Protein AF-A0A8H7GAH4-F1 (afdb_monomer_lite)

Structure (mmCIF, N/CA/C/O backbone):
data_AF-A0A8H7GAH4-F1
#
_entry.id   AF-A0A8H7GAH4-F1
#
loop_
_atom_site.group_PDB
_atom_site.id
_atom_site.type_symbol
_atom_site.label_atom_id
_atom_site.label_alt_id
_atom_site.label_comp_id
_atom_site.label_asym_id
_atom_site.label_entity_id
_atom_site.label_seq_id
_atom_site.pdbx_PDB_ins_code
_atom_site.Cartn_x
_atom_site.Cartn_y
_atom_site.Cartn_z
_atom_site.occupancy
_atom_site.B_iso_or_equiv
_atom_site.auth_seq_id
_atom_site.auth_comp_id
_atom_site.auth_asym_id
_atom_site.auth_atom_id
_atom_site.pdbx_PDB_model_num
ATOM 1 N N . MET A 1 1 ? -0.050 -0.767 7.369 1.00 88.88 1 MET A N 1
ATOM 2 C CA . MET A 1 1 ? -1.156 -1.005 6.429 1.00 88.88 1 MET A CA 1
ATOM 3 C C . MET A 1 1 ? -2.210 -1.892 7.075 1.00 88.88 1 MET A C 1
ATOM 5 O O . MET A 1 1 ? -1.849 -2.865 7.727 1.00 88.88 1 MET A O 1
ATOM 9 N N . ALA A 1 2 ? -3.488 -1.568 6.901 1.00 94.62 2 ALA A N 1
ATOM 10 C CA . ALA A 1 2 ? -4.620 -2.396 7.285 1.00 94.62 2 ALA A CA 1
ATOM 11 C C . ALA A 1 2 ? -5.471 -2.743 6.056 1.00 94.62 2 ALA A C 1
ATOM 13 O O . ALA A 1 2 ? -5.615 -1.948 5.130 1.00 94.62 2 ALA A O 1
ATOM 14 N N . THR A 1 3 ? -6.002 -3.958 6.059 1.00 94.75 3 THR A N 1
ATOM 15 C CA . THR A 1 3 ? -6.800 -4.578 4.995 1.00 94.75 3 THR A CA 1
ATOM 16 C C . THR A 1 3 ? -7.917 -5.392 5.635 1.00 94.75 3 THR A C 1
ATOM 18 O O . THR A 1 3 ? -7.942 -5.560 6.856 1.00 94.75 3 THR A O 1
ATOM 21 N N . VAL A 1 4 ? -8.826 -5.922 4.826 1.00 95.38 4 VAL A N 1
ATOM 22 C CA . VAL A 1 4 ? -9.904 -6.797 5.288 1.00 95.38 4 VAL A CA 1
ATOM 23 C C . VAL A 1 4 ? -9.790 -8.134 4.570 1.00 95.38 4 VAL A C 1
ATOM 25 O O . VAL A 1 4 ? -9.516 -8.180 3.373 1.00 95.38 4 VAL A O 1
ATOM 28 N N . TYR A 1 5 ? -9.969 -9.230 5.301 1.00 95.25 5 TYR A N 1
ATOM 29 C CA . TYR A 1 5 ? -10.042 -10.557 4.695 1.00 95.25 5 TYR A CA 1
ATOM 30 C C . TYR A 1 5 ? -11.241 -10.656 3.733 1.00 95.25 5 TYR A C 1
ATOM 32 O O . TYR A 1 5 ? -12.336 -10.200 4.079 1.00 95.25 5 TYR A O 1
ATOM 40 N N . PRO A 1 6 ? -11.081 -11.296 2.560 1.00 93.19 6 PRO A N 1
ATOM 41 C CA . PRO A 1 6 ? -12.141 -11.382 1.560 1.00 93.19 6 PRO A CA 1
ATOM 42 C C . PRO A 1 6 ? -13.348 -12.177 2.077 1.00 93.19 6 PRO A C 1
ATOM 44 O O . PRO A 1 6 ? -13.217 -13.041 2.947 1.00 93.19 6 PRO A O 1
ATOM 47 N N . HIS A 1 7 ? -14.528 -11.916 1.510 1.00 92.38 7 HIS A N 1
ATOM 48 C CA . HIS A 1 7 ? -15.792 -12.520 1.953 1.00 92.38 7 HIS A CA 1
ATOM 49 C C . HIS A 1 7 ? -15.820 -14.054 1.874 1.00 92.38 7 HIS A C 1
ATOM 51 O O . HIS A 1 7 ? -16.571 -14.691 2.604 1.00 92.38 7 HIS A O 1
ATOM 57 N N . ASN A 1 8 ? -14.984 -14.650 1.024 1.00 90.94 8 ASN A N 1
ATOM 58 C CA . ASN A 1 8 ? -14.852 -16.098 0.867 1.00 90.94 8 ASN A CA 1
ATOM 59 C C . ASN A 1 8 ? -13.770 -16.728 1.769 1.00 90.94 8 ASN A C 1
ATOM 61 O O . ASN A 1 8 ? -13.456 -17.907 1.607 1.00 90.94 8 ASN A O 1
ATOM 65 N N . HIS A 1 9 ? -13.157 -15.974 2.691 1.00 91.88 9 HIS A N 1
ATOM 66 C CA . HIS A 1 9 ? -12.149 -16.522 3.597 1.00 91.88 9 HIS A CA 1
ATOM 67 C C . HIS A 1 9 ? -12.799 -17.460 4.635 1.00 91.88 9 HIS A C 1
ATOM 69 O O . HIS A 1 9 ? -13.701 -17.019 5.345 1.00 91.88 9 HIS A O 1
ATOM 75 N N . PRO A 1 10 ? -12.305 -18.701 4.826 1.00 93.81 10 PRO A N 1
ATOM 76 C CA . PRO A 1 10 ? -13.023 -19.754 5.557 1.00 93.81 10 PRO A CA 1
ATOM 77 C C . PRO A 1 10 ? -13.425 -19.378 6.990 1.00 93.81 10 PRO A C 1
ATOM 79 O O . PRO A 1 10 ? -14.543 -19.658 7.398 1.00 93.81 10 PRO A O 1
ATOM 82 N N . ASN A 1 11 ? -12.535 -18.710 7.736 1.00 96.00 11 ASN A N 1
ATOM 83 C CA . ASN A 1 11 ? -12.745 -18.430 9.168 1.00 96.00 11 ASN A CA 1
ATOM 84 C C . ASN A 1 11 ? -12.632 -16.946 9.554 1.00 96.00 11 ASN A C 1
ATOM 86 O O . ASN A 1 11 ? -12.769 -16.604 10.722 1.00 96.00 11 ASN A O 1
ATOM 90 N N . MET A 1 12 ? -12.291 -16.064 8.610 1.00 95.62 12 MET A N 1
ATOM 91 C CA . MET A 1 12 ? -11.921 -14.670 8.922 1.00 95.62 12 MET A CA 1
ATOM 92 C C . MET A 1 12 ? -12.558 -13.662 7.968 1.00 95.62 12 MET A C 1
ATOM 94 O O . MET A 1 12 ? -12.132 -12.516 7.946 1.00 95.62 12 MET A O 1
ATOM 98 N N . ALA A 1 13 ? -13.558 -14.058 7.178 1.00 96.12 13 ALA A N 1
ATOM 99 C CA . ALA A 1 13 ? -14.236 -13.159 6.249 1.00 96.12 13 ALA A CA 1
ATOM 100 C C . ALA A 1 13 ? -14.672 -11.852 6.937 1.00 96.12 13 ALA A C 1
ATOM 102 O O . ALA A 1 13 ? -15.282 -11.877 8.007 1.00 96.12 13 ALA A O 1
ATOM 103 N N . GLY A 1 14 ? -14.324 -10.707 6.342 1.00 94.62 14 GLY A N 1
ATOM 104 C CA . GLY A 1 14 ? -14.667 -9.385 6.876 1.00 94.62 14 GLY A CA 1
ATOM 105 C C . GLY A 1 14 ? -13.842 -8.922 8.085 1.00 94.62 14 GLY A C 1
ATOM 106 O O . GLY A 1 14 ? -13.992 -7.778 8.508 1.00 94.62 14 GLY A O 1
ATOM 107 N N . GLN A 1 15 ? -12.953 -9.755 8.636 1.00 96.62 15 GLN A N 1
ATOM 108 C CA . GLN A 1 15 ? -12.106 -9.352 9.758 1.00 96.62 15 GLN A CA 1
ATOM 109 C C . GLN A 1 15 ? -10.976 -8.421 9.289 1.00 96.62 15 GLN A C 1
ATOM 111 O O . GLN A 1 15 ? -10.411 -8.630 8.208 1.00 96.62 15 GLN A O 1
ATOM 116 N N . PRO A 1 16 ? -10.608 -7.402 10.085 1.00 95.38 16 PRO A N 1
ATOM 117 C CA . PRO A 1 16 ? -9.478 -6.546 9.770 1.00 95.38 16 PRO A CA 1
ATOM 118 C C . PRO A 1 16 ? -8.153 -7.280 10.005 1.00 95.38 16 PRO A C 1
ATOM 120 O O . PRO A 1 16 ? -7.989 -8.045 10.953 1.00 95.38 16 PRO A O 1
ATOM 123 N N . PHE A 1 17 ? -7.174 -6.995 9.157 1.00 95.25 17 PHE A N 1
ATOM 124 C CA . PHE A 1 17 ? -5.800 -7.457 9.292 1.00 95.25 17 PHE A CA 1
ATOM 125 C C . PHE A 1 17 ? -4.846 -6.291 9.073 1.00 95.25 17 PHE A C 1
ATOM 127 O O . PHE A 1 17 ? -4.949 -5.596 8.061 1.00 95.25 17 PHE A O 1
ATOM 134 N N . ALA A 1 18 ? -3.898 -6.089 9.987 1.00 94.38 18 ALA A N 1
ATOM 135 C CA . ALA A 1 18 ? -2.942 -4.995 9.900 1.00 94.38 18 ALA A CA 1
ATOM 136 C C . ALA A 1 18 ? -1.514 -5.454 10.199 1.00 94.38 18 ALA A C 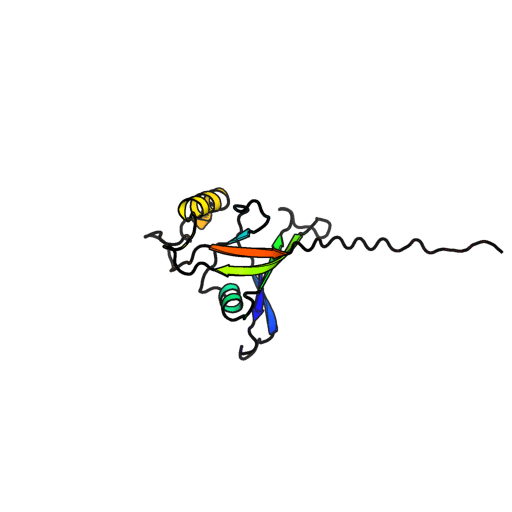1
ATOM 138 O O . ALA A 1 18 ? -1.279 -6.212 11.136 1.00 94.38 18 ALA A O 1
ATOM 139 N N . LEU A 1 19 ? -0.567 -4.939 9.417 1.00 91.19 19 LEU A N 1
ATOM 140 C CA . LEU A 1 19 ? 0.872 -5.081 9.631 1.00 91.19 19 LEU A CA 1
ATOM 141 C C . LEU A 1 19 ? 1.577 -3.753 9.356 1.00 91.19 19 LEU A C 1
ATOM 143 O O . LEU A 1 19 ? 1.027 -2.860 8.706 1.00 91.19 19 LEU A O 1
ATOM 147 N N . GLN A 1 20 ? 2.791 -3.605 9.876 1.00 90.88 20 GLN A N 1
ATOM 148 C CA . GLN A 1 20 ? 3.662 -2.492 9.507 1.00 90.88 20 GLN A CA 1
ATOM 149 C C . GLN A 1 20 ? 4.157 -2.682 8.074 1.00 90.88 20 GLN A C 1
ATOM 151 O O . GLN A 1 20 ? 4.374 -3.813 7.655 1.00 90.88 20 GLN A O 1
ATOM 156 N N . GLU A 1 21 ? 4.282 -1.579 7.339 1.00 87.81 21 GLU A N 1
ATOM 157 C CA . GLU A 1 21 ? 4.720 -1.584 5.945 1.00 87.81 21 GLU A CA 1
ATOM 158 C C . GLU A 1 21 ? 5.619 -0.374 5.700 1.00 87.81 21 GLU A C 1
ATOM 160 O O . GLU A 1 21 ? 5.342 0.709 6.235 1.00 87.81 21 GLU A O 1
ATOM 165 N N . TYR A 1 22 ? 6.678 -0.558 4.915 1.00 88.62 22 TYR A N 1
ATOM 166 C CA . TYR A 1 22 ? 7.509 0.556 4.471 1.00 88.62 22 TYR A CA 1
ATOM 167 C C . TYR A 1 22 ? 6.820 1.302 3.333 1.00 88.62 22 TYR A C 1
ATOM 169 O O . TYR A 1 22 ? 6.062 0.746 2.543 1.00 88.62 22 TYR A O 1
ATOM 177 N N . TYR A 1 23 ? 7.055 2.607 3.272 1.00 91.50 23 TYR A N 1
ATOM 178 C CA . TYR A 1 23 ? 6.496 3.468 2.241 1.00 91.50 23 TYR A CA 1
ATOM 179 C C . TYR A 1 23 ? 7.502 4.543 1.873 1.00 91.50 23 TYR A C 1
ATOM 181 O O . TYR A 1 23 ? 8.296 4.962 2.714 1.00 91.50 23 TYR A O 1
ATOM 189 N N . SER A 1 24 ? 7.440 5.038 0.642 1.00 90.06 24 SER A N 1
ATOM 190 C CA . SER A 1 24 ? 8.178 6.226 0.240 1.00 90.06 24 SER A CA 1
ATOM 191 C C . SER A 1 24 ? 7.264 7.298 -0.340 1.00 90.06 24 SER A C 1
ATOM 193 O O . SER A 1 24 ? 6.182 7.038 -0.875 1.00 90.06 24 SER A O 1
ATOM 195 N N . THR A 1 25 ? 7.723 8.538 -0.220 1.00 90.56 25 THR A N 1
ATOM 196 C CA . THR A 1 25 ? 7.032 9.751 -0.677 1.00 90.56 25 THR A CA 1
ATOM 197 C C . THR A 1 25 ? 7.423 10.146 -2.105 1.00 90.56 25 THR A C 1
ATOM 199 O O . THR A 1 25 ? 7.461 11.330 -2.434 1.00 90.56 25 THR A O 1
ATOM 202 N N . TYR A 1 26 ? 7.740 9.162 -2.956 1.00 87.56 26 TYR A N 1
ATOM 203 C CA . TYR A 1 26 ? 8.198 9.384 -4.334 1.00 87.56 26 TYR A CA 1
ATOM 204 C C . TYR A 1 26 ? 7.223 10.251 -5.148 1.00 87.56 26 TYR A C 1
ATOM 206 O O . TYR A 1 26 ? 7.634 11.180 -5.847 1.00 87.56 26 TYR A O 1
ATOM 214 N N . TYR A 1 27 ? 5.917 9.998 -5.022 1.00 84.50 27 TYR A N 1
ATOM 215 C CA . TYR A 1 27 ? 4.905 10.777 -5.726 1.00 84.50 27 TYR A CA 1
ATOM 216 C C . TYR A 1 27 ? 4.611 12.103 -5.014 1.00 84.50 27 TYR A C 1
ATOM 218 O O . TYR A 1 27 ? 4.221 12.147 -3.849 1.00 84.50 27 TYR A O 1
ATOM 226 N N . ARG A 1 28 ? 4.683 13.210 -5.760 1.00 84.75 28 ARG A N 1
ATOM 227 C CA . ARG A 1 28 ? 4.394 14.564 -5.243 1.00 84.75 28 ARG A CA 1
ATOM 228 C C . ARG A 1 28 ? 2.905 14.857 -5.036 1.00 84.75 28 ARG A C 1
ATOM 230 O O . ARG A 1 28 ? 2.562 15.875 -4.449 1.00 84.75 28 ARG A O 1
ATOM 237 N N . ASN A 1 29 ? 2.024 13.987 -5.525 1.00 82.75 29 ASN A N 1
ATOM 238 C CA . ASN A 1 29 ? 0.569 14.148 -5.443 1.00 82.75 29 ASN A CA 1
ATOM 239 C C . ASN A 1 29 ? -0.044 13.559 -4.156 1.00 82.75 29 ASN A C 1
ATOM 241 O O . ASN A 1 29 ? -1.262 13.446 -4.068 1.00 82.75 29 ASN A O 1
ATOM 245 N N . GLY A 1 30 ? 0.782 13.135 -3.194 1.00 82.12 30 GLY A N 1
ATOM 246 C CA . GLY A 1 30 ? 0.329 12.513 -1.946 1.00 82.12 30 GLY A CA 1
ATOM 247 C C . GLY A 1 30 ? 0.075 11.004 -2.032 1.00 82.12 30 GLY A C 1
ATOM 248 O O . GLY A 1 30 ? -0.249 10.395 -1.015 1.00 82.12 30 GLY A O 1
ATOM 249 N N . SER A 1 31 ? 0.250 10.382 -3.204 1.00 85.94 31 SER A N 1
ATOM 250 C CA . SER A 1 31 ? 0.279 8.918 -3.310 1.00 85.94 31 SER A CA 1
ATOM 251 C C . SER A 1 31 ? 1.540 8.367 -2.647 1.00 85.94 31 SER A C 1
ATOM 253 O O . SER A 1 31 ? 2.602 8.989 -2.682 1.00 85.94 31 SER A O 1
ATOM 255 N N . LEU A 1 32 ? 1.438 7.167 -2.084 1.00 90.31 32 LEU A N 1
ATOM 256 C CA . LEU A 1 32 ? 2.583 6.468 -1.510 1.00 90.31 32 LEU A CA 1
ATOM 257 C C . LEU A 1 32 ? 3.062 5.376 -2.461 1.00 90.31 32 LEU A C 1
ATOM 259 O O . LEU A 1 32 ? 2.249 4.677 -3.075 1.00 90.31 32 LEU A O 1
ATOM 263 N N . LEU A 1 33 ? 4.384 5.244 -2.563 1.00 88.38 33 LEU A N 1
ATOM 264 C CA . LEU A 1 33 ? 5.031 4.100 -3.192 1.00 88.38 33 LEU A CA 1
ATOM 265 C C . LEU A 1 33 ? 5.327 3.058 -2.113 1.00 88.38 33 LEU A C 1
ATOM 267 O O . LEU A 1 33 ? 5.911 3.384 -1.079 1.00 88.38 33 LEU A O 1
ATOM 271 N N . LEU A 1 34 ? 4.921 1.817 -2.357 1.00 88.81 34 LEU A N 1
ATOM 272 C CA . LEU A 1 34 ? 5.075 0.704 -1.425 1.00 88.81 34 LEU A CA 1
ATOM 273 C C . LEU A 1 34 ? 5.836 -0.441 -2.095 1.00 88.81 34 LEU A C 1
ATOM 275 O O . LEU A 1 34 ? 5.623 -0.722 -3.280 1.00 88.81 34 LEU A O 1
ATOM 279 N N . LEU A 1 35 ? 6.669 -1.123 -1.313 1.00 84.44 35 LEU A N 1
ATOM 280 C CA . LEU A 1 35 ? 7.193 -2.439 -1.654 1.00 84.44 35 LEU A CA 1
ATOM 281 C C . LEU A 1 35 ? 6.244 -3.484 -1.066 1.00 84.44 35 LEU A C 1
ATOM 283 O O . LEU A 1 35 ? 6.076 -3.532 0.145 1.00 84.44 35 LEU A O 1
ATOM 287 N N . VAL A 1 36 ? 5.600 -4.295 -1.903 1.00 81.88 36 VAL A N 1
ATOM 288 C CA . VAL A 1 36 ? 4.638 -5.306 -1.444 1.00 81.88 36 VAL A CA 1
ATOM 289 C C . VAL A 1 36 ? 5.140 -6.702 -1.770 1.00 81.88 36 VAL A C 1
ATOM 291 O O . VAL A 1 36 ? 5.646 -6.965 -2.856 1.00 81.88 36 VAL A O 1
ATOM 294 N N . LEU A 1 37 ? 4.998 -7.617 -0.813 1.00 80.88 37 LEU A N 1
ATOM 295 C CA . LEU A 1 37 ? 5.399 -9.010 -0.986 1.00 80.88 37 LEU A CA 1
ATOM 296 C C . LEU A 1 37 ? 4.163 -9.864 -1.297 1.00 80.88 37 LEU A C 1
ATOM 298 O O . LEU A 1 37 ? 3.258 -9.902 -0.455 1.00 80.88 37 LEU A O 1
ATOM 302 N N . PRO A 1 38 ? 4.122 -10.622 -2.409 1.00 79.00 38 PRO A N 1
ATOM 303 C CA . PRO A 1 38 ? 2.965 -11.460 -2.759 1.00 79.00 38 PRO A CA 1
ATOM 304 C C . PRO A 1 38 ? 2.599 -12.500 -1.688 1.00 79.00 38 PRO A C 1
ATOM 306 O O . PRO A 1 38 ? 1.434 -12.857 -1.496 1.00 79.00 38 PRO A O 1
ATOM 309 N N . ILE A 1 39 ? 3.595 -12.961 -0.927 1.00 79.12 39 ILE A N 1
ATOM 310 C CA . ILE A 1 39 ? 3.406 -13.896 0.190 1.00 79.12 39 ILE A CA 1
ATOM 311 C C . ILE A 1 39 ? 2.717 -13.259 1.408 1.00 79.12 39 ILE A C 1
ATOM 313 O O . ILE A 1 39 ? 2.190 -13.975 2.260 1.00 79.12 39 ILE A O 1
ATOM 317 N N . SER A 1 40 ? 2.715 -11.927 1.519 1.00 85.56 40 SER A N 1
ATOM 318 C CA . SER A 1 40 ? 2.174 -11.230 2.684 1.00 85.56 40 SER A CA 1
ATOM 319 C C . SER A 1 40 ? 0.646 -11.274 2.713 1.00 85.56 40 SER A C 1
ATOM 321 O O . SER A 1 40 ? -0.044 -11.162 1.696 1.00 85.56 40 SER A O 1
ATOM 323 N N . ARG A 1 41 ? 0.085 -11.403 3.920 1.00 91.75 41 ARG A N 1
ATOM 324 C CA . ARG A 1 41 ? -1.366 -11.520 4.089 1.00 91.75 41 ARG A CA 1
ATOM 325 C C . ARG A 1 41 ? -2.124 -10.272 3.632 1.00 91.75 41 ARG A C 1
ATOM 327 O O . ARG A 1 41 ? -3.176 -10.410 3.017 1.00 91.75 41 ARG A O 1
ATOM 334 N N . HIS A 1 42 ? -1.606 -9.073 3.905 1.00 90.00 42 HIS A N 1
ATOM 335 C CA . HIS A 1 42 ? -2.257 -7.833 3.477 1.00 90.00 42 HIS A CA 1
ATOM 336 C C . HIS A 1 42 ? -2.284 -7.721 1.941 1.00 90.00 42 HIS A C 1
ATOM 338 O O . HIS A 1 42 ? -3.310 -7.343 1.386 1.00 90.00 42 HIS A O 1
ATOM 344 N N . THR A 1 43 ? -1.222 -8.150 1.247 1.00 88.12 43 THR A N 1
ATOM 345 C CA . THR A 1 43 ? -1.174 -8.153 -0.223 1.00 88.12 43 THR A CA 1
ATOM 346 C C . THR A 1 43 ? -2.181 -9.146 -0.791 1.00 88.12 43 THR A C 1
ATOM 348 O O . THR A 1 43 ? -2.994 -8.782 -1.634 1.00 88.12 43 THR A O 1
ATOM 351 N N . GLN A 1 44 ? -2.246 -10.365 -0.249 1.00 90.25 44 GLN A N 1
ATOM 352 C CA . GLN A 1 44 ? -3.272 -11.339 -0.643 1.00 90.25 44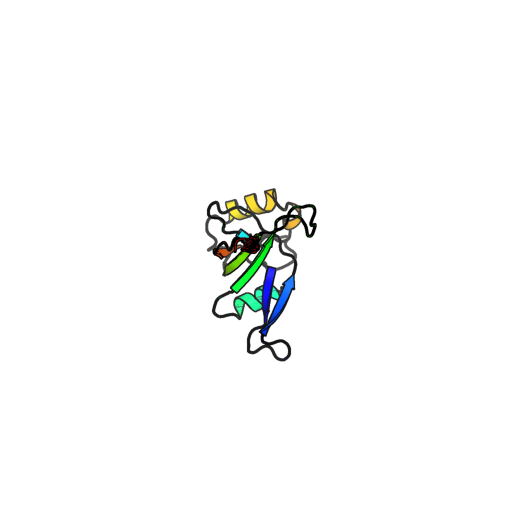 GLN A CA 1
ATOM 353 C C . GLN A 1 44 ? -4.703 -10.830 -0.422 1.00 90.25 44 GLN A C 1
ATOM 355 O O . GLN A 1 44 ? -5.583 -11.125 -1.228 1.00 90.25 44 GLN A O 1
ATOM 360 N N . ASN A 1 45 ? -4.946 -10.084 0.659 1.00 93.00 45 ASN A N 1
ATOM 361 C CA . ASN A 1 45 ? -6.248 -9.477 0.928 1.00 93.00 45 ASN A CA 1
ATOM 362 C C . ASN A 1 45 ? -6.585 -8.387 -0.099 1.00 93.00 45 ASN A C 1
ATOM 364 O O . ASN A 1 45 ? -7.698 -8.376 -0.616 1.00 93.00 45 ASN A O 1
ATOM 368 N N . ILE A 1 46 ? -5.620 -7.523 -0.433 1.00 89.44 46 ILE A N 1
ATOM 369 C CA . ILE A 1 46 ? -5.770 -6.476 -1.455 1.00 89.44 46 ILE A CA 1
ATOM 370 C C . ILE A 1 46 ? -6.134 -7.097 -2.806 1.00 89.44 46 ILE A C 1
ATOM 372 O O . ILE A 1 46 ? -7.155 -6.720 -3.373 1.00 89.44 46 ILE A O 1
ATOM 376 N N . ILE A 1 47 ? -5.364 -8.088 -3.273 1.00 87.81 47 ILE A N 1
ATOM 377 C CA . ILE A 1 47 ? -5.578 -8.772 -4.565 1.00 87.81 47 ILE A CA 1
ATOM 378 C C . ILE A 1 47 ? -6.969 -9.401 -4.652 1.00 87.81 47 ILE A C 1
ATOM 380 O O . ILE A 1 47 ? -7.600 -9.409 -5.702 1.00 87.81 47 ILE A O 1
ATOM 384 N N . LYS A 1 48 ? -7.444 -9.977 -3.545 1.00 89.94 48 LYS A N 1
ATOM 385 C CA . LYS A 1 48 ? -8.726 -10.690 -3.496 1.00 89.94 48 LYS A CA 1
ATOM 386 C C . LYS A 1 48 ? -9.920 -9.770 -3.244 1.00 89.94 48 LYS A C 1
ATOM 388 O O . LYS A 1 48 ? -11.043 -10.263 -3.167 1.00 89.94 48 LYS A O 1
ATOM 393 N N . SER A 1 49 ? -9.696 -8.468 -3.080 1.00 86.12 49 SER A N 1
ATOM 394 C CA . SER A 1 49 ? -10.756 -7.479 -2.898 1.00 86.12 49 SER A CA 1
ATOM 395 C C . SER A 1 49 ? -11.045 -6.770 -4.220 1.00 86.12 49 SER A C 1
ATOM 397 O O . SER A 1 49 ? -10.121 -6.299 -4.873 1.00 86.12 49 SER A O 1
ATOM 399 N N . GLU A 1 50 ? -12.319 -6.642 -4.599 1.00 84.50 50 GLU A N 1
ATOM 400 C CA . GLU A 1 50 ? -12.719 -6.013 -5.874 1.00 84.50 50 GLU A CA 1
ATOM 401 C C . GLU A 1 50 ? -12.165 -4.585 -6.028 1.00 84.50 50 GLU A C 1
ATOM 403 O O . GLU A 1 50 ? -11.775 -4.167 -7.115 1.00 84.50 50 GLU A O 1
ATOM 408 N N . GLY A 1 51 ? -12.090 -3.839 -4.921 1.00 82.06 51 GLY A N 1
ATOM 409 C CA . GLY A 1 51 ? -11.589 -2.466 -4.900 1.00 82.06 51 GLY A CA 1
ATOM 410 C C . GLY A 1 51 ? -10.093 -2.316 -4.614 1.00 82.06 51 GLY A C 1
ATOM 411 O O . GLY A 1 51 ? -9.617 -1.185 -4.601 1.00 82.06 51 GLY A O 1
ATOM 412 N N . HIS A 1 52 ? -9.347 -3.392 -4.345 1.00 87.00 52 HIS A N 1
ATOM 413 C CA . HIS A 1 52 ? -7.946 -3.314 -3.900 1.00 87.00 52 HIS A CA 1
ATOM 414 C C . HIS A 1 52 ? -7.740 -2.330 -2.734 1.00 87.00 52 HIS A C 1
ATOM 416 O O . HIS A 1 52 ? -6.844 -1.487 -2.756 1.00 87.00 52 HIS A O 1
ATOM 422 N N . ILE A 1 53 ? -8.624 -2.374 -1.736 1.00 88.50 53 ILE A N 1
ATOM 423 C CA . ILE A 1 53 ? -8.705 -1.326 -0.714 1.00 88.50 53 ILE A CA 1
ATOM 424 C C . ILE A 1 53 ? -7.734 -1.617 0.427 1.00 88.50 53 ILE A C 1
ATOM 426 O O . ILE A 1 53 ? -7.7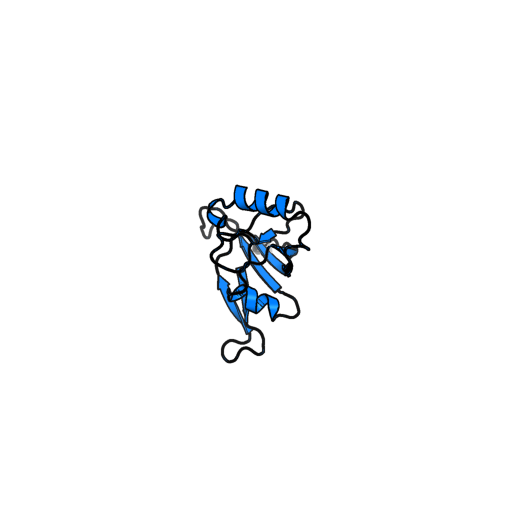05 -2.716 0.985 1.00 88.50 53 ILE A O 1
ATOM 430 N N . ALA A 1 54 ? -6.994 -0.590 0.827 1.00 91.25 54 ALA A N 1
ATOM 431 C CA . ALA A 1 54 ? -6.190 -0.606 2.035 1.00 91.25 54 ALA A CA 1
ATOM 432 C C . ALA A 1 54 ? -6.257 0.742 2.750 1.00 91.25 54 ALA A C 1
ATOM 434 O O . ALA A 1 54 ? -6.587 1.779 2.167 1.00 91.25 54 ALA A O 1
ATOM 435 N N . SER A 1 55 ? -5.895 0.725 4.029 1.00 91.75 55 SER A N 1
ATOM 436 C CA . SER A 1 55 ? -5.575 1.937 4.768 1.00 91.75 55 SER A CA 1
ATOM 437 C C . SER A 1 55 ? -4.155 1.902 5.319 1.00 91.75 55 SER A C 1
ATOM 439 O O . SER A 1 55 ? -3.591 0.848 5.622 1.00 91.75 55 SER A O 1
ATOM 441 N N . LEU A 1 56 ? -3.533 3.066 5.439 1.00 90.94 56 LEU A N 1
ATOM 442 C CA . LEU A 1 56 ? -2.199 3.221 5.991 1.00 90.94 56 LEU A CA 1
ATOM 443 C C . LEU A 1 56 ? -2.171 4.437 6.906 1.00 90.94 56 LEU A C 1
ATOM 445 O O . LEU A 1 56 ? -2.557 5.535 6.518 1.00 90.94 56 LEU A O 1
ATOM 449 N N . THR A 1 57 ? -1.709 4.228 8.134 1.00 90.19 57 THR A N 1
ATOM 450 C CA . THR A 1 57 ? -1.592 5.291 9.129 1.00 90.19 57 THR A CA 1
ATOM 451 C C . THR A 1 57 ? -0.127 5.611 9.355 1.00 90.19 57 THR A C 1
ATOM 453 O O . THR A 1 57 ? 0.664 4.721 9.661 1.00 90.19 57 THR A O 1
ATOM 456 N N . MET A 1 58 ? 0.209 6.890 9.236 1.00 88.44 58 MET A N 1
ATOM 457 C CA . MET A 1 58 ? 1.527 7.442 9.521 1.00 88.44 58 MET A CA 1
ATOM 458 C C . MET A 1 58 ? 1.453 8.256 10.811 1.00 88.44 58 MET A C 1
ATOM 460 O O . MET A 1 58 ? 0.471 8.957 11.072 1.00 88.44 58 MET A O 1
ATOM 464 N N . ALA A 1 59 ? 2.500 8.163 11.617 1.00 87.62 59 ALA A N 1
ATOM 465 C CA . ALA A 1 59 ? 2.665 8.924 12.846 1.00 87.62 59 ALA A CA 1
ATOM 466 C C . ALA A 1 59 ? 4.063 9.542 12.872 1.00 87.62 59 ALA A C 1
ATOM 468 O O . ALA A 1 59 ? 4.943 9.140 12.107 1.00 87.62 59 ALA A O 1
ATOM 469 N N . SER A 1 60 ? 4.272 10.508 13.765 1.00 84.00 60 SER A N 1
ATOM 470 C CA . SER A 1 60 ? 5.617 11.018 14.018 1.00 84.00 60 SER A CA 1
ATOM 471 C C . SER A 1 60 ? 6.548 9.897 14.520 1.00 84.00 60 SER A C 1
ATOM 473 O O . SER A 1 60 ? 6.069 8.936 15.132 1.00 84.00 60 SER A O 1
ATOM 475 N N . PRO A 1 61 ? 7.878 10.020 14.322 1.00 80.12 61 PRO A N 1
ATOM 476 C CA . PRO A 1 61 ? 8.854 9.002 14.735 1.00 80.12 61 PRO A CA 1
ATOM 477 C C . PRO A 1 61 ? 8.794 8.621 16.220 1.00 80.12 61 PRO A C 1
ATOM 479 O O . PRO A 1 61 ? 9.205 7.532 16.604 1.00 80.12 61 PRO A O 1
ATOM 482 N N . GLN A 1 62 ? 8.271 9.516 17.059 1.00 81.75 62 GLN A N 1
ATOM 483 C CA . GLN A 1 62 ? 7.990 9.269 18.469 1.00 81.75 62 GLN A CA 1
ATOM 484 C C . GLN A 1 62 ? 6.473 9.141 18.645 1.00 81.75 62 GLN A C 1
ATOM 486 O O . GLN A 1 62 ? 5.801 10.139 18.933 1.00 81.75 62 GLN A O 1
ATOM 491 N N . PRO A 1 63 ? 5.896 7.947 18.434 1.00 76.06 63 PRO A N 1
ATOM 492 C CA . PRO A 1 63 ? 4.458 7.770 18.503 1.00 76.06 63 PRO A CA 1
ATOM 493 C C . PRO A 1 63 ? 3.980 7.982 19.942 1.00 76.06 63 PRO A C 1
ATOM 495 O O . PRO A 1 63 ? 4.221 7.174 20.832 1.00 76.06 63 PRO A O 1
ATOM 498 N N . ALA A 1 64 ? 3.255 9.073 20.162 1.00 82.00 64 ALA A N 1
ATOM 499 C CA . ALA A 1 64 ? 2.524 9.343 21.392 1.00 82.00 64 ALA A CA 1
ATOM 500 C C . ALA A 1 64 ? 1.054 9.580 21.043 1.00 82.00 64 ALA A C 1
ATOM 502 O O . ALA A 1 64 ? 0.749 10.067 19.955 1.00 82.00 64 ALA A O 1
ATOM 503 N N . ALA A 1 65 ? 0.133 9.259 21.954 1.00 83.50 65 ALA A N 1
ATOM 504 C CA . ALA A 1 65 ? -1.299 9.475 21.721 1.00 83.50 65 ALA A CA 1
ATOM 505 C C . ALA A 1 65 ? -1.642 10.953 21.448 1.00 83.50 65 ALA A C 1
ATOM 507 O O . ALA A 1 65 ? -2.571 11.240 20.706 1.00 83.50 65 ALA A O 1
ATOM 508 N N . ARG A 1 66 ? -0.849 11.879 22.003 1.00 85.69 66 ARG A N 1
ATOM 509 C CA . ARG A 1 66 ? -0.980 13.330 21.801 1.00 85.69 66 ARG A CA 1
ATOM 510 C C . ARG A 1 66 ? -0.459 13.841 20.452 1.00 85.69 66 ARG A C 1
ATOM 512 O O . ARG A 1 66 ? -0.659 15.008 20.140 1.00 85.69 66 ARG A O 1
ATOM 519 N N . ASN A 1 67 ? 0.268 13.016 19.697 1.00 87.25 67 ASN A N 1
ATOM 520 C CA . ASN A 1 67 ? 0.883 13.436 18.441 1.00 87.25 67 ASN A CA 1
ATOM 521 C C . ASN A 1 67 ? -0.074 13.193 17.274 1.00 87.25 67 ASN A C 1
ATOM 523 O O . ASN A 1 67 ? -0.797 12.195 17.248 1.00 87.25 67 ASN A O 1
ATOM 527 N N . ALA A 1 68 ? -0.029 14.091 16.291 1.00 86.62 68 ALA A N 1
ATOM 528 C CA . ALA A 1 68 ? -0.826 13.973 15.081 1.00 86.62 68 ALA A CA 1
ATOM 529 C C . ALA A 1 68 ? -0.545 12.653 14.346 1.00 86.62 68 ALA A C 1
ATOM 531 O O . ALA A 1 68 ? 0.587 12.155 14.305 1.00 86.62 68 ALA A O 1
ATOM 532 N N . ARG A 1 69 ? -1.600 12.105 13.745 1.00 89.88 69 ARG A N 1
ATOM 533 C CA . ARG A 1 69 ? -1.552 10.931 12.878 1.00 89.88 69 ARG A CA 1
ATOM 534 C C . ARG A 1 69 ? -2.326 11.240 11.614 1.00 89.88 69 ARG A C 1
ATOM 536 O O . ARG A 1 69 ? -3.355 11.908 11.666 1.00 89.88 69 ARG A O 1
ATOM 543 N N . VAL A 1 70 ? -1.842 10.721 10.500 1.00 88.12 70 VAL A N 1
ATOM 544 C CA . VAL A 1 70 ? -2.529 10.813 9.214 1.00 88.12 70 VAL A CA 1
ATOM 545 C C . VAL A 1 70 ? -2.912 9.403 8.814 1.00 88.12 70 VAL A C 1
ATOM 547 O O . VAL A 1 70 ? -2.041 8.539 8.735 1.00 88.12 70 VAL A O 1
ATOM 550 N N . SER A 1 71 ? -4.204 9.164 8.595 1.00 90.00 71 SER A N 1
ATOM 551 C CA . SER A 1 71 ? -4.695 7.904 8.046 1.00 90.00 71 SER A CA 1
ATOM 552 C C . SER A 1 71 ? -5.130 8.130 6.609 1.00 90.00 71 SER A C 1
ATOM 554 O O . SER A 1 71 ? -5.922 9.023 6.317 1.00 90.00 71 SER A O 1
ATOM 556 N N . LEU A 1 72 ? -4.567 7.338 5.711 1.00 87.94 72 LEU A N 1
ATOM 557 C CA . LEU A 1 72 ? -4.873 7.343 4.295 1.00 87.94 72 LEU A CA 1
ATOM 558 C C . LEU A 1 72 ? -5.675 6.081 4.002 1.00 87.94 72 LEU A C 1
ATOM 560 O O . LEU A 1 72 ? -5.256 4.999 4.405 1.00 87.94 72 LEU A O 1
ATOM 564 N N . ALA A 1 73 ? -6.802 6.204 3.311 1.00 89.75 73 ALA A N 1
ATOM 565 C CA . ALA A 1 73 ? -7.594 5.067 2.855 1.00 89.75 73 ALA A CA 1
ATOM 566 C C . ALA A 1 73 ? -7.893 5.228 1.364 1.00 89.75 73 ALA A C 1
ATOM 568 O O . ALA A 1 73 ? -8.198 6.329 0.899 1.00 89.75 73 ALA A O 1
ATOM 569 N N . GLY A 1 74 ? -7.771 4.145 0.604 1.00 86.69 74 GLY A N 1
ATOM 570 C CA . GLY A 1 74 ? -7.985 4.192 -0.837 1.00 86.69 74 GLY A CA 1
ATOM 571 C C . GLY A 1 74 ? -7.577 2.912 -1.546 1.00 86.69 74 GLY A C 1
ATOM 572 O O . GLY A 1 74 ? -7.392 1.865 -0.922 1.00 86.69 74 GLY A O 1
ATOM 573 N N . ASN A 1 75 ? -7.461 3.019 -2.865 1.00 89.44 75 ASN A N 1
ATOM 574 C CA . ASN A 1 75 ? -7.190 1.900 -3.754 1.00 89.44 75 ASN A CA 1
ATOM 575 C C . ASN A 1 75 ? -5.685 1.723 -3.957 1.00 89.44 75 ASN A C 1
ATOM 577 O O . ASN A 1 75 ? -4.945 2.683 -4.188 1.00 89.44 75 ASN A O 1
ATOM 581 N N . VAL A 1 76 ? -5.250 0.471 -3.943 1.00 87.31 76 VAL A N 1
ATOM 582 C CA . VAL A 1 76 ? -3.882 0.047 -4.216 1.00 87.31 76 VAL A CA 1
ATOM 583 C C . VAL A 1 76 ? -3.805 -0.458 -5.656 1.00 87.31 76 VAL A C 1
ATOM 585 O O . VAL A 1 76 ? -4.541 -1.350 -6.056 1.00 87.31 76 VAL A O 1
ATOM 588 N N . THR A 1 77 ? -2.910 0.111 -6.452 1.00 85.56 77 THR A N 1
ATOM 589 C CA . THR A 1 77 ? -2.586 -0.329 -7.815 1.00 85.56 77 THR A CA 1
ATOM 590 C C . THR A 1 77 ? -1.275 -1.089 -7.766 1.00 85.56 77 THR A C 1
ATOM 592 O O . THR A 1 77 ? -0.263 -0.463 -7.498 1.00 85.56 77 THR A O 1
ATOM 595 N N . ILE A 1 78 ? -1.272 -2.398 -7.998 1.00 80.44 78 ILE A N 1
ATOM 596 C CA . ILE A 1 78 ? -0.057 -3.228 -7.961 1.00 80.44 78 ILE A CA 1
ATOM 597 C C . ILE A 1 78 ? 0.483 -3.382 -9.387 1.00 80.44 78 ILE A C 1
ATOM 599 O O . ILE A 1 78 ? -0.286 -3.750 -10.277 1.00 80.44 78 ILE A O 1
ATOM 603 N N . PHE A 1 79 ? 1.774 -3.116 -9.616 1.00 76.06 79 PHE A N 1
ATOM 604 C CA . PHE A 1 79 ? 2.431 -3.494 -10.869 1.00 76.06 79 PHE A CA 1
ATOM 605 C C . PHE A 1 79 ? 2.960 -4.932 -10.758 1.00 76.06 79 PHE A C 1
ATOM 607 O O . PHE A 1 79 ? 3.896 -5.215 -10.021 1.00 76.06 79 PHE A O 1
ATOM 614 N N . TRP A 1 80 ? 2.318 -5.844 -11.484 1.00 65.75 80 TRP A N 1
ATOM 615 C CA . TRP A 1 80 ? 2.621 -7.284 -11.487 1.00 65.75 80 TRP A CA 1
ATOM 616 C C . TRP A 1 80 ? 3.782 -7.677 -12.391 1.00 65.75 80 TRP A C 1
ATOM 618 O O . TRP A 1 80 ? 4.277 -8.795 -12.324 1.00 65.75 80 TRP A O 1
ATOM 628 N N . ASP A 1 81 ? 4.152 -6.778 -13.291 1.00 65.31 81 ASP A N 1
ATOM 629 C CA . ASP A 1 81 ? 5.166 -7.012 -14.296 1.00 65.31 81 ASP A CA 1
ATOM 630 C C . ASP A 1 81 ? 6.202 -5.904 -14.172 1.00 65.31 81 ASP A C 1
ATOM 632 O O . ASP A 1 81 ? 5.902 -4.732 -14.422 1.00 65.31 81 ASP A O 1
ATOM 636 N N . ALA A 1 82 ? 7.399 -6.289 -13.732 1.00 57.06 82 ALA A N 1
ATOM 637 C CA . ALA A 1 82 ? 8.511 -5.377 -13.523 1.00 57.06 82 ALA A CA 1
ATOM 638 C C . ALA A 1 82 ? 8.898 -4.646 -14.819 1.00 57.06 82 ALA A C 1
ATOM 640 O O . ALA A 1 82 ? 9.248 -3.468 -14.764 1.00 57.06 82 ALA A O 1
ATOM 641 N N . ASP A 1 83 ? 8.714 -5.289 -15.978 1.00 56.91 83 ASP A N 1
ATOM 642 C CA . ASP A 1 83 ? 9.006 -4.699 -17.288 1.00 56.91 83 ASP A CA 1
ATOM 643 C C . ASP A 1 83 ? 7.991 -3.607 -17.675 1.00 56.91 83 ASP A C 1
ATOM 645 O O . ASP A 1 83 ? 8.245 -2.788 -18.560 1.00 56.91 83 ASP A O 1
ATOM 649 N N . ASN A 1 84 ? 6.848 -3.553 -16.983 1.00 62.94 84 ASN A N 1
ATOM 650 C CA . ASN A 1 84 ? 5.767 -2.594 -17.204 1.00 62.94 84 ASN A CA 1
ATOM 651 C C . ASN A 1 84 ? 5.617 -1.569 -16.067 1.00 62.94 84 ASN A C 1
ATOM 653 O O . ASN A 1 84 ? 4.604 -0.865 -15.994 1.00 62.94 84 ASN A O 1
ATOM 657 N N . VAL A 1 85 ? 6.616 -1.443 -15.187 1.00 68.88 85 VAL A N 1
ATOM 658 C CA . VAL A 1 85 ? 6.633 -0.414 -14.141 1.00 68.88 85 VAL A CA 1
ATOM 659 C C . VAL A 1 85 ? 7.117 0.919 -14.727 1.00 68.88 85 VAL A C 1
ATOM 661 O O . VAL A 1 85 ? 8.275 1.032 -15.140 1.00 68.88 85 VAL A O 1
ATOM 664 N N . PRO A 1 86 ? 6.289 1.980 -14.725 1.00 72.62 86 PRO A N 1
ATOM 665 C CA . PRO A 1 86 ? 6.737 3.297 -15.157 1.00 72.62 86 PRO A CA 1
ATOM 666 C C . PRO A 1 86 ? 7.873 3.792 -14.261 1.00 72.62 86 PRO A C 1
ATOM 668 O O . PRO A 1 86 ? 7.758 3.747 -13.041 1.00 72.62 86 PRO A O 1
ATOM 671 N N . GLU A 1 87 ? 8.952 4.297 -14.860 1.00 80.44 87 GLU A N 1
ATOM 672 C CA . GLU A 1 87 ? 10.073 4.906 -14.127 1.00 80.44 87 GLU A CA 1
ATOM 673 C C . GLU A 1 87 ? 10.702 3.981 -13.059 1.00 80.44 87 GLU A C 1
ATOM 675 O O . GLU A 1 87 ? 11.219 4.459 -12.045 1.00 80.44 87 GLU A O 1
ATOM 680 N N . GLU A 1 88 ? 10.693 2.661 -13.290 1.00 78.12 88 GLU A N 1
ATOM 681 C CA . GLU A 1 88 ? 11.118 1.628 -12.331 1.00 78.12 88 GLU A CA 1
ATOM 682 C C . GLU A 1 88 ? 12.457 1.954 -11.646 1.00 78.12 88 GLU A C 1
ATOM 684 O O . GLU A 1 88 ? 12.556 1.970 -10.416 1.00 78.12 88 GLU A O 1
ATOM 689 N N . SER A 1 89 ? 13.482 2.293 -12.432 1.00 82.00 89 SER A N 1
ATOM 690 C CA . SER A 1 89 ? 14.817 2.633 -11.928 1.00 82.00 89 SER A CA 1
ATOM 691 C C . SER A 1 89 ? 14.810 3.843 -10.989 1.00 82.00 89 SER A C 1
ATOM 693 O O . SER A 1 89 ? 15.504 3.840 -9.971 1.00 82.00 89 SER A O 1
ATOM 695 N N . ALA A 1 90 ? 14.014 4.872 -11.295 1.00 86.06 90 ALA A N 1
ATOM 696 C CA . ALA A 1 90 ? 13.906 6.068 -10.463 1.00 86.06 90 ALA A CA 1
ATOM 697 C C . ALA A 1 90 ? 13.140 5.776 -9.165 1.00 86.06 90 ALA A C 1
ATOM 699 O O . ALA A 1 90 ? 13.557 6.218 -8.092 1.00 86.06 90 ALA A O 1
ATOM 700 N N . MET A 1 91 ? 12.064 4.985 -9.247 1.00 85.56 91 MET A N 1
ATOM 701 C CA . MET A 1 91 ? 11.306 4.529 -8.081 1.00 85.56 91 MET A CA 1
ATOM 702 C C . MET A 1 91 ? 12.178 3.697 -7.138 1.00 85.56 91 MET A C 1
ATOM 704 O O . MET A 1 91 ? 12.222 3.986 -5.942 1.00 85.56 91 MET A O 1
ATOM 708 N N . LYS A 1 92 ? 12.924 2.718 -7.669 1.00 83.31 92 LYS A N 1
ATOM 709 C CA . LYS A 1 92 ? 13.865 1.885 -6.902 1.00 83.31 92 LYS A CA 1
ATOM 710 C C . LYS A 1 92 ? 14.936 2.732 -6.221 1.00 83.31 92 LYS A C 1
ATOM 712 O O . LYS A 1 92 ? 15.135 2.610 -5.013 1.00 83.31 92 LYS A O 1
ATOM 717 N N . ALA A 1 93 ? 15.589 3.624 -6.969 1.00 88.94 93 ALA A N 1
ATOM 718 C CA . ALA A 1 93 ? 16.632 4.491 -6.428 1.00 88.94 93 ALA A CA 1
ATOM 719 C C . ALA A 1 93 ? 16.107 5.381 -5.288 1.00 88.94 93 ALA A C 1
ATOM 721 O O . ALA A 1 93 ? 16.741 5.484 -4.238 1.00 88.94 93 ALA A O 1
ATOM 722 N N . PHE A 1 94 ? 14.926 5.980 -5.460 1.00 90.56 94 PHE A N 1
ATOM 723 C CA . PHE A 1 94 ? 14.314 6.816 -4.429 1.00 90.56 94 PHE A CA 1
ATOM 724 C C . PHE A 1 94 ? 13.877 6.005 -3.204 1.00 90.56 94 PHE A C 1
ATOM 726 O O . PHE A 1 94 ? 14.074 6.440 -2.070 1.00 90.56 94 PHE A O 1
ATOM 733 N N . TYR A 1 95 ? 13.303 4.818 -3.419 1.00 87.25 95 TYR A N 1
ATOM 734 C CA . TYR A 1 95 ? 12.883 3.937 -2.333 1.00 87.25 95 TYR A CA 1
ATOM 735 C C . TYR A 1 95 ? 14.075 3.506 -1.472 1.00 87.25 95 TYR A C 1
ATOM 737 O O . TYR A 1 95 ? 14.007 3.618 -0.251 1.00 87.25 95 TYR A O 1
ATOM 745 N N . LEU A 1 96 ? 15.197 3.112 -2.087 1.00 89.12 96 LEU A N 1
ATO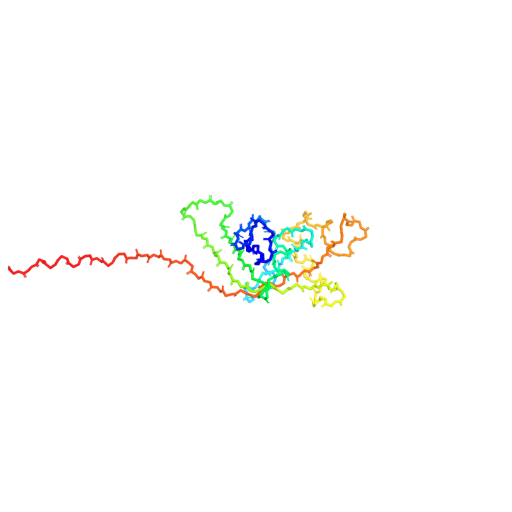M 746 C CA . LEU A 1 96 ? 16.422 2.746 -1.363 1.00 89.12 96 LEU A CA 1
ATOM 747 C C . LEU A 1 96 ? 17.087 3.917 -0.650 1.00 89.12 96 LEU A C 1
ATOM 749 O O . LEU A 1 96 ? 17.710 3.716 0.388 1.00 89.12 96 LEU A O 1
ATOM 753 N N . ALA A 1 97 ? 16.964 5.134 -1.182 1.00 94.19 97 ALA A N 1
ATOM 754 C CA . ALA A 1 97 ? 17.466 6.317 -0.494 1.00 94.19 97 ALA A CA 1
ATOM 755 C C . ALA A 1 97 ? 16.742 6.551 0.847 1.00 94.19 97 ALA A C 1
ATOM 757 O O . ALA A 1 97 ? 17.353 7.071 1.778 1.00 94.19 97 ALA A O 1
ATOM 758 N N . GLN A 1 98 ? 15.465 6.156 0.957 1.00 92.19 98 GLN A N 1
ATOM 759 C CA . GLN A 1 98 ? 14.704 6.212 2.213 1.00 92.19 98 GLN A CA 1
ATOM 760 C C . GLN A 1 98 ? 14.856 4.944 3.065 1.00 92.19 98 GLN A C 1
ATOM 762 O O . GLN A 1 98 ? 14.905 5.054 4.288 1.00 92.19 98 GLN A O 1
ATOM 767 N N . HIS A 1 99 ? 14.977 3.773 2.430 1.00 90.56 99 HIS A N 1
ATOM 768 C CA . HIS A 1 99 ? 15.038 2.455 3.081 1.00 90.56 99 HIS A CA 1
ATOM 769 C C . HIS A 1 99 ? 16.233 1.633 2.564 1.00 90.56 99 HIS A C 1
ATOM 771 O O . HIS A 1 99 ? 16.055 0.733 1.737 1.00 90.56 99 HIS A O 1
ATOM 777 N N . PRO A 1 100 ? 17.477 1.929 2.993 1.00 91.75 100 PRO A N 1
ATOM 778 C CA . PRO A 1 100 ? 18.673 1.256 2.470 1.00 91.75 100 PRO A CA 1
ATOM 779 C C . PRO A 1 100 ? 18.713 -0.255 2.740 1.00 91.75 100 PRO A C 1
ATOM 781 O O . PRO A 1 100 ? 19.335 -1.018 1.999 1.00 91.75 100 PRO A O 1
ATOM 784 N N . ASP A 1 101 ? 18.044 -0.698 3.800 1.00 88.12 101 ASP A N 1
ATOM 785 C CA . ASP A 1 101 ? 17.891 -2.094 4.202 1.00 88.12 101 ASP A CA 1
ATOM 786 C C . ASP A 1 101 ? 16.957 -2.891 3.274 1.00 88.12 101 ASP A C 1
ATOM 788 O O . ASP A 1 101 ? 17.064 -4.118 3.196 1.00 88.12 101 ASP A O 1
ATOM 792 N N . ALA A 1 102 ? 16.123 -2.208 2.482 1.00 85.38 102 ALA A N 1
ATOM 793 C CA . ALA A 1 102 ? 15.252 -2.825 1.484 1.00 85.38 102 ALA A CA 1
ATOM 794 C C . ALA A 1 102 ? 16.009 -3.377 0.256 1.00 85.38 102 ALA A C 1
ATOM 796 O O . ALA A 1 102 ? 15.402 -4.041 -0.581 1.00 85.38 102 ALA A O 1
ATOM 797 N N . LYS A 1 103 ? 17.328 -3.145 0.136 1.00 82.62 103 LYS A N 1
ATOM 798 C CA . LYS A 1 103 ? 18.137 -3.490 -1.052 1.00 82.62 103 LYS A CA 1
ATOM 799 C C . LYS A 1 103 ? 17.933 -4.921 -1.556 1.00 82.62 103 LYS A C 1
ATOM 801 O O . LYS A 1 103 ? 17.725 -5.103 -2.745 1.00 82.62 103 LYS A O 1
ATOM 806 N N . ARG A 1 104 ? 17.948 -5.913 -0.660 1.00 76.69 104 ARG A N 1
ATOM 807 C CA . ARG A 1 104 ? 17.811 -7.345 -1.011 1.00 76.69 104 ARG A CA 1
ATOM 808 C C . ARG A 1 104 ? 16.369 -7.803 -1.247 1.00 76.69 104 ARG A C 1
ATOM 810 O O . ARG A 1 104 ? 16.127 -8.988 -1.464 1.00 76.69 104 ARG A O 1
ATOM 817 N N . TRP A 1 105 ? 15.423 -6.882 -1.128 1.00 73.81 105 TRP A N 1
ATOM 818 C CA . TRP A 1 105 ? 13.992 -7.128 -1.246 1.00 73.81 105 TRP A CA 1
ATOM 819 C C . TRP A 1 105 ? 13.408 -6.455 -2.488 1.00 73.81 105 TRP A C 1
ATOM 821 O O . TRP A 1 105 ? 12.203 -6.531 -2.701 1.00 73.81 105 TRP A O 1
ATOM 831 N N . LEU A 1 106 ? 14.230 -5.776 -3.296 1.00 71.44 106 LEU A N 1
ATOM 832 C CA . LEU A 1 106 ? 13.765 -5.197 -4.544 1.00 71.44 106 LEU A CA 1
ATOM 833 C C . LEU A 1 106 ? 13.600 -6.270 -5.638 1.00 71.44 106 LEU A C 1
ATOM 835 O O . LEU A 1 106 ? 14.390 -7.210 -5.708 1.00 71.44 106 LEU A O 1
ATOM 839 N N . PRO A 1 107 ? 12.620 -6.095 -6.534 1.00 62.62 107 PRO A N 1
ATOM 840 C CA . PRO A 1 107 ? 12.440 -6.900 -7.740 1.00 62.62 107 PRO A CA 1
ATOM 841 C C . PRO A 1 107 ? 13.658 -6.854 -8.660 1.00 62.62 107 PRO A C 1
ATOM 843 O O . PRO A 1 107 ? 14.278 -5.794 -8.820 1.00 62.62 107 PRO A O 1
ATOM 846 N N . ASN A 1 108 ? 13.933 -7.974 -9.329 1.00 56.62 108 ASN A N 1
ATOM 847 C CA . ASN A 1 108 ? 15.013 -8.144 -10.308 1.00 56.62 108 ASN A CA 1
ATOM 848 C C . ASN A 1 108 ? 16.431 -7.892 -9.756 1.00 56.62 108 ASN A C 1
ATOM 850 O O . ASN A 1 108 ? 17.324 -7.505 -10.505 1.00 56.62 108 ASN A O 1
ATOM 854 N N . ASP A 1 109 ? 16.649 -8.092 -8.453 1.00 56.28 109 ASP A N 1
ATOM 855 C CA . ASP A 1 109 ? 17.996 -8.293 -7.912 1.00 56.28 109 ASP A CA 1
ATOM 856 C C . ASP A 1 109 ? 18.316 -9.795 -7.981 1.00 56.28 109 ASP A C 1
ATOM 858 O O . ASP A 1 109 ? 17.638 -10.604 -7.344 1.00 56.28 109 ASP A O 1
ATOM 862 N N . ASP A 1 110 ? 19.344 -10.172 -8.749 1.00 51.00 110 ASP A N 1
ATOM 863 C CA . ASP A 1 110 ? 19.804 -11.562 -8.914 1.00 51.00 110 ASP A CA 1
ATOM 864 C C . ASP A 1 110 ? 20.199 -12.226 -7.575 1.00 51.00 110 ASP A C 1
ATOM 866 O O . ASP A 1 110 ? 20.329 -13.448 -7.490 1.00 51.00 110 ASP A O 1
ATOM 870 N N . GLY A 1 111 ? 20.391 -11.431 -6.513 1.00 49.50 111 GLY A N 1
ATOM 871 C CA . GLY A 1 111 ? 20.634 -11.883 -5.142 1.00 49.50 111 GLY A CA 1
ATOM 872 C C . GLY A 1 111 ? 19.430 -11.797 -4.192 1.00 49.50 111 GLY A C 1
ATOM 873 O O . GLY A 1 111 ? 19.616 -11.991 -2.985 1.00 49.50 111 GLY A O 1
ATOM 874 N N . ALA A 1 112 ? 18.224 -11.474 -4.676 1.00 52.06 112 ALA A N 1
ATOM 875 C CA . ALA A 1 112 ? 17.030 -11.364 -3.840 1.00 52.06 112 ALA A CA 1
ATOM 876 C C . ALA A 1 112 ? 16.587 -12.729 -3.294 1.00 52.06 112 ALA A C 1
ATOM 878 O O . ALA A 1 112 ? 16.583 -13.745 -3.986 1.00 52.06 112 ALA A O 1
ATOM 879 N N . ALA A 1 113 ? 16.159 -12.751 -2.031 1.00 46.12 113 ALA A N 1
ATOM 880 C CA . ALA A 1 113 ? 15.738 -13.985 -1.366 1.00 46.12 113 ALA A CA 1
ATOM 881 C C . ALA A 1 113 ? 14.389 -14.533 -1.883 1.00 46.12 113 ALA A C 1
ATOM 883 O O . ALA A 1 113 ? 14.061 -15.689 -1.607 1.00 46.12 113 ALA A O 1
ATOM 884 N N . HIS A 1 114 ? 13.600 -13.725 -2.609 1.00 51.97 114 HIS A N 1
ATOM 885 C CA . HIS A 1 114 ? 12.234 -14.048 -3.038 1.00 51.97 114 HIS A CA 1
ATOM 886 C C . HIS A 1 114 ? 11.850 -13.353 -4.356 1.00 51.97 114 HIS A C 1
ATOM 888 O O . HIS A 1 114 ? 12.444 -12.344 -4.723 1.00 51.97 114 HIS A O 1
ATOM 894 N N . ILE A 1 115 ? 10.805 -13.864 -5.021 1.00 53.09 115 ILE A N 1
ATOM 895 C CA . ILE A 1 115 ? 10.095 -13.159 -6.101 1.00 53.09 115 ILE A CA 1
ATOM 896 C C . ILE A 1 115 ? 9.321 -12.000 -5.457 1.00 53.09 115 ILE A C 1
ATOM 898 O O . ILE A 1 115 ? 8.496 -12.227 -4.566 1.00 53.09 115 ILE A O 1
ATOM 902 N N . VAL A 1 116 ? 9.622 -10.770 -5.868 1.00 49.88 116 VAL A N 1
ATOM 903 C CA . VAL A 1 116 ? 9.001 -9.542 -5.358 1.00 49.88 116 VAL A CA 1
ATOM 904 C C . VAL A 1 116 ? 8.465 -8.742 -6.539 1.00 49.88 116 VAL A C 1
ATOM 906 O O . VAL A 1 116 ? 9.155 -8.638 -7.548 1.00 49.88 116 VAL A O 1
ATOM 909 N N . ASP A 1 117 ? 7.281 -8.147 -6.388 1.00 49.50 117 ASP A N 1
ATOM 910 C CA . ASP A 1 117 ? 6.673 -7.261 -7.386 1.00 49.50 117 ASP A CA 1
ATOM 911 C C . ASP A 1 117 ? 6.879 -5.797 -6.953 1.00 49.50 117 ASP A C 1
ATOM 913 O O . ASP A 1 117 ? 6.646 -5.445 -5.789 1.00 49.50 117 ASP A O 1
ATOM 917 N N . LEU A 1 118 ? 7.359 -4.922 -7.851 1.00 43.50 118 LEU A N 1
ATOM 918 C CA . LEU A 1 118 ? 7.524 -3.501 -7.513 1.00 43.50 118 LEU A CA 1
ATOM 919 C C . LEU A 1 118 ? 6.171 -2.809 -7.592 1.00 43.50 118 LEU A C 1
ATOM 921 O O . LEU A 1 118 ? 5.415 -2.994 -8.531 1.00 43.50 118 LEU A O 1
ATOM 925 N N . GLY A 1 119 ? 5.951 -1.859 -6.692 1.00 43.78 119 GLY A N 1
ATOM 926 C CA . GLY A 1 119 ? 5.088 -0.725 -6.977 1.00 43.78 119 GLY A CA 1
ATOM 927 C C . GLY A 1 119 ? 3.607 -1.054 -6.876 1.00 43.78 119 GLY A C 1
ATOM 928 O O . GLY A 1 119 ? 2.818 -0.968 -7.811 1.00 43.78 119 GLY A O 1
ATOM 929 N N . ALA A 1 120 ? 3.202 -1.270 -5.635 1.00 44.22 120 ALA A N 1
ATOM 930 C CA . ALA A 1 120 ? 1.882 -0.836 -5.241 1.00 44.22 120 ALA A CA 1
ATOM 931 C C . ALA A 1 120 ? 1.854 0.711 -5.210 1.00 44.22 120 ALA A C 1
ATOM 933 O O . ALA A 1 120 ? 2.376 1.335 -4.284 1.00 44.22 120 ALA A O 1
ATOM 934 N N . ARG A 1 121 ? 1.259 1.361 -6.218 1.00 36.25 121 ARG A N 1
ATOM 935 C CA . ARG A 1 121 ? 0.825 2.762 -6.145 1.00 36.25 121 ARG A CA 1
ATOM 936 C C . ARG A 1 121 ? -0.499 2.806 -5.399 1.00 36.25 121 ARG A C 1
ATOM 938 O O . ARG A 1 121 ? -1.526 2.408 -5.936 1.00 36.25 121 ARG A O 1
ATOM 945 N N . THR A 1 122 ? -0.512 3.349 -4.188 1.00 38.72 122 THR A N 1
ATOM 946 C CA . THR A 1 122 ? -1.790 3.592 -3.506 1.00 38.72 122 THR A CA 1
ATOM 947 C C . THR A 1 122 ? -2.288 4.986 -3.861 1.00 38.72 122 THR A C 1
ATOM 949 O O . THR A 1 122 ? -1.673 5.979 -3.469 1.00 38.72 122 THR A O 1
ATOM 952 N N . THR A 1 123 ? -3.380 5.062 -4.626 1.00 28.97 123 THR A N 1
ATOM 953 C CA . THR A 1 123 ? -4.091 6.322 -4.869 1.00 28.97 123 THR A CA 1
ATOM 954 C C . THR A 1 123 ? -5.041 6.534 -3.701 1.00 28.97 123 THR A C 1
ATOM 956 O O . THR A 1 123 ? -5.954 5.742 -3.468 1.00 28.97 123 THR A O 1
ATOM 959 N N . LEU A 1 124 ? -4.777 7.575 -2.920 1.00 32.81 124 LEU A N 1
ATOM 960 C CA . LEU A 1 124 ? -5.388 7.767 -1.613 1.00 32.81 124 LEU A CA 1
ATOM 961 C C . LEU A 1 124 ? -6.244 9.027 -1.597 1.00 32.81 124 LEU A C 1
ATOM 963 O O . LEU A 1 124 ? -5.791 10.099 -1.995 1.00 32.81 124 LEU A O 1
ATOM 967 N N . GLY A 1 125 ? -7.466 8.895 -1.079 1.00 24.47 125 GLY A N 1
ATOM 968 C CA . GLY A 1 125 ? -8.222 10.035 -0.580 1.00 24.47 125 GLY A CA 1
ATOM 969 C C . GLY A 1 125 ? -7.625 10.462 0.759 1.00 24.47 125 GLY A C 1
ATOM 970 O O . GLY A 1 125 ? -7.476 9.648 1.673 1.00 24.47 125 GLY A O 1
ATOM 971 N N . VAL A 1 126 ? -7.240 11.732 0.881 1.00 26.02 126 VAL A N 1
ATOM 972 C CA . VAL A 1 126 ? -6.797 12.295 2.161 1.00 26.02 126 VAL A CA 1
ATOM 973 C C . VAL A 1 126 ? -8.035 12.523 3.021 1.00 26.02 126 VAL A C 1
ATOM 975 O O . VAL A 1 126 ? -8.851 13.388 2.715 1.00 26.02 126 VAL A O 1
ATOM 978 N N . TYR A 1 127 ? -8.155 11.777 4.118 1.00 23.12 127 TYR A N 1
ATOM 979 C CA . TYR A 1 127 ? -9.085 12.104 5.193 1.00 23.12 127 TYR A CA 1
ATOM 980 C C . TYR A 1 127 ? -8.288 12.779 6.312 1.00 23.12 127 TYR A C 1
ATOM 982 O O . TYR A 1 127 ? -7.593 12.092 7.066 1.00 23.12 127 TYR A O 1
ATOM 990 N N . PRO A 1 128 ? -8.331 14.116 6.446 1.00 22.97 128 PRO A N 1
ATOM 991 C CA . PRO A 1 128 ? -7.790 14.753 7.632 1.00 22.97 128 PRO A CA 1
ATOM 992 C C . PRO A 1 128 ? -8.671 14.35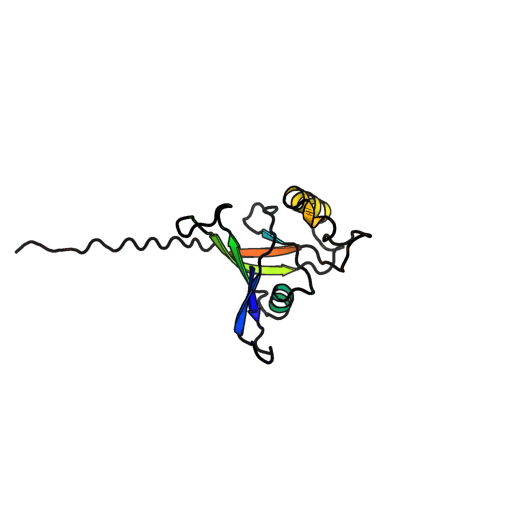1 8.818 1.00 22.97 128 PRO A C 1
ATOM 994 O O . PRO A 1 128 ? -9.767 14.874 9.001 1.00 22.97 128 PRO A O 1
ATOM 997 N N . TRP A 1 129 ? -8.206 13.415 9.645 1.00 22.88 129 TRP A N 1
ATOM 998 C CA . TRP A 1 129 ? -8.808 13.205 10.957 1.00 22.88 129 TRP A CA 1
ATOM 999 C C . TRP A 1 129 ? -8.250 14.257 11.919 1.00 22.88 129 TRP A C 1
ATOM 1001 O O . TRP A 1 129 ? -7.343 14.001 12.705 1.00 22.88 129 TRP A O 1
ATOM 1011 N N . ILE A 1 130 ? -8.791 15.471 11.824 1.00 23.45 130 ILE A N 1
ATOM 1012 C CA . ILE A 1 130 ? -8.857 16.397 12.952 1.00 23.45 130 ILE A CA 1
ATOM 1013 C C . ILE A 1 130 ? -10.342 16.520 13.283 1.00 23.45 130 ILE A C 1
ATOM 1015 O O . ILE A 1 130 ? -11.023 17.439 12.843 1.00 23.45 130 ILE A O 1
ATOM 1019 N N . SER A 1 131 ? -10.858 15.564 14.058 1.00 22.67 131 SER A N 1
ATOM 1020 C CA . SER A 1 131 ? -11.985 15.870 14.933 1.00 22.67 131 SER A CA 1
ATOM 1021 C C . SER A 1 131 ? -11.402 16.555 16.163 1.00 22.67 131 SER A C 1
ATOM 1023 O O . SER A 1 131 ? -11.114 15.924 17.176 1.00 22.67 131 SER A O 1
ATOM 1025 N N . THR A 1 132 ? -11.181 17.864 16.078 1.00 26.00 132 THR A N 1
ATOM 1026 C CA . THR A 1 132 ? -11.443 18.677 17.260 1.00 26.00 132 THR A CA 1
ATOM 1027 C C . THR A 1 132 ? -12.953 18.833 17.293 1.00 26.00 132 THR A C 1
ATOM 1029 O O . THR A 1 132 ? -13.503 19.717 16.639 1.00 26.00 132 THR A O 1
ATOM 1032 N N . SER A 1 133 ? -13.641 17.972 18.042 1.00 26.31 133 SER A N 1
ATOM 1033 C CA . SER A 1 133 ? -14.905 18.384 18.633 1.00 26.31 133 SER A CA 1
ATOM 1034 C C . SER A 1 133 ? -14.571 19.560 19.550 1.00 26.31 133 SER A C 1
ATOM 1036 O O . SER A 1 133 ? -14.219 19.378 20.716 1.00 26.31 133 SER A O 1
ATOM 1038 N N . VAL A 1 134 ? -14.608 20.778 19.013 1.00 30.52 134 VAL A N 1
ATOM 1039 C CA . VAL A 1 134 ? -14.924 21.931 19.843 1.00 30.52 134 VAL A CA 1
ATOM 1040 C C . VAL A 1 134 ? -16.351 21.648 20.279 1.00 30.52 134 VAL A C 1
ATOM 1042 O O . VAL A 1 134 ? -17.276 21.726 19.471 1.00 30.52 134 VAL A O 1
ATOM 1045 N N . ALA A 1 135 ? -16.516 21.190 21.520 1.00 28.88 135 ALA A N 1
ATOM 1046 C CA . ALA A 1 135 ? -17.826 21.211 22.142 1.00 28.88 135 ALA A CA 1
ATOM 1047 C C . ALA A 1 135 ? -18.356 22.642 21.963 1.00 28.88 135 ALA A C 1
ATOM 1049 O O . ALA A 1 135 ? -17.610 23.580 22.275 1.00 28.88 135 ALA A O 1
ATOM 1050 N N . PRO A 1 136 ? -19.568 22.846 21.418 1.00 32.91 136 PRO A N 1
ATOM 1051 C CA . PRO A 1 136 ? -20.150 24.175 21.427 1.00 32.91 136 PRO A CA 1
ATOM 1052 C C . PRO A 1 136 ? -20.128 24.658 22.884 1.00 32.91 136 PRO A C 1
ATOM 1054 O O . PRO A 1 136 ? -20.468 23.871 23.776 1.00 32.91 136 PRO A O 1
ATOM 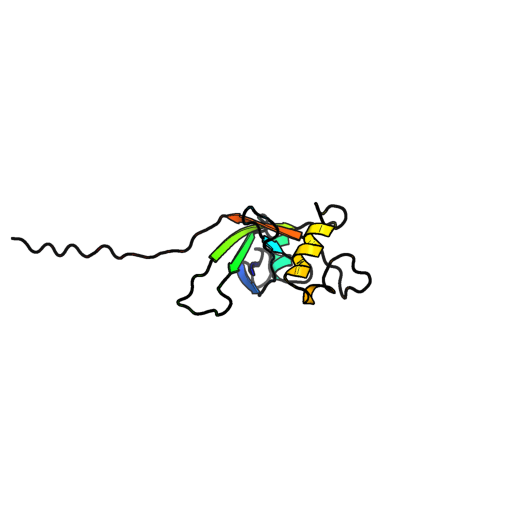1057 N N . PRO A 1 137 ? -19.657 25.885 23.174 1.00 33.47 137 PRO A N 1
ATOM 1058 C CA . PRO A 1 137 ? -19.795 26.419 24.514 1.00 33.47 137 PRO A CA 1
ATOM 1059 C C . PRO A 1 137 ? -21.283 26.366 24.837 1.00 33.47 137 PRO A C 1
ATOM 1061 O O . PRO A 1 137 ? -22.094 26.920 24.098 1.00 33.47 137 PRO A O 1
ATOM 1064 N N . ASN A 1 138 ? -21.631 25.621 25.887 1.00 39.53 138 ASN A N 1
ATOM 1065 C CA . ASN A 1 138 ? -22.983 25.586 26.414 1.00 39.53 138 ASN A CA 1
ATOM 1066 C C . ASN A 1 138 ? -23.464 27.035 26.527 1.00 39.53 138 ASN A C 1
ATOM 1068 O O . ASN A 1 138 ? -22.896 27.810 27.302 1.00 39.53 138 ASN A O 1
ATOM 1072 N N . GLU A 1 139 ? -24.486 27.395 25.752 1.00 38.09 139 GLU A N 1
ATOM 1073 C CA . GLU A 1 139 ? -25.290 28.578 26.014 1.00 38.09 139 GLU A CA 1
ATOM 1074 C C . GLU A 1 139 ? -25.948 28.363 27.376 1.00 38.09 139 GLU A C 1
ATOM 1076 O O . GLU A 1 139 ? -27.042 27.823 27.511 1.00 38.09 139 GLU A O 1
ATOM 1081 N N . VAL A 1 140 ? -25.243 28.765 28.429 1.00 44.69 140 VAL A N 1
ATOM 1082 C CA . VAL A 1 140 ? -25.882 29.117 29.684 1.00 44.69 140 VAL A CA 1
ATOM 1083 C C . VAL A 1 140 ? -26.523 30.473 29.426 1.00 44.69 140 VAL A C 1
ATOM 1085 O O . VAL A 1 140 ? -25.914 31.520 29.642 1.00 44.69 140 VAL A O 1
ATOM 1088 N N . SER A 1 141 ? -27.762 30.451 28.937 1.00 42.38 141 SER A N 1
ATOM 1089 C CA . SER A 1 141 ? -28.653 31.601 28.991 1.00 42.38 141 SER A CA 1
ATOM 1090 C C . SER A 1 141 ? -28.927 31.920 30.464 1.00 42.38 141 SER A C 1
ATOM 1092 O O . SER A 1 141 ? -29.861 31.407 31.079 1.00 42.38 141 SER A O 1
ATOM 1094 N N . ARG A 1 142 ? -28.069 32.747 31.065 1.00 42.09 142 ARG A N 1
ATOM 1095 C CA . ARG A 1 142 ? -28.427 33.555 32.230 1.00 42.09 142 ARG A CA 1
ATOM 1096 C C . ARG A 1 142 ? -28.965 34.882 31.710 1.00 42.09 142 ARG A C 1
ATOM 1098 O O . ARG A 1 142 ? -28.199 35.690 31.197 1.00 42.09 142 ARG A O 1
ATOM 1105 N N . GLY A 1 143 ? -30.265 35.094 31.871 1.00 42.34 143 GLY A N 1
ATOM 1106 C CA . GLY A 1 143 ? -30.911 36.384 31.654 1.00 42.34 143 GLY A CA 1
ATOM 1107 C C . GLY A 1 143 ? -32.429 36.255 31.671 1.00 42.34 143 GLY A C 1
ATOM 1108 O O . GLY A 1 143 ? -32.999 35.788 30.689 1.00 42.34 143 GLY A O 1
ATOM 1109 N N . GLY A 1 144 ? -33.050 36.663 32.782 1.00 37.12 144 GLY A N 1
ATOM 1110 C CA . GLY A 1 144 ? -34.498 36.709 32.991 1.00 37.12 144 GLY A CA 1
ATOM 1111 C C . GLY A 1 144 ? -34.862 36.548 34.452 1.00 37.12 144 GLY A C 1
ATOM 1112 O O . GLY A 1 144 ? -35.251 35.418 34.808 1.00 37.12 144 GLY A O 1
#

Secondary structure (DSSP, 8-state):
-EEE--TT-TTTTT-EEE----EE---TTSPEEEEE-TTSHHHHHHHTSTT-EEEEEEE-SS--TTS-EEEEEEEEEE---GGG-TTHHHHHHHHHHH-GGGGGGSTT-TT-SS--EEEEEEEEEEE-------PPP-------

Radius of gyration: 19.65 Å; chains: 1; bounding box: 55×56×50 Å

Sequence (144 aa):
MATVYPHNHPNMAGQPFALQEYYSTYYRNGSLLLLVLPISRHTQNIIKSEGHIASLTMASPQPAARNARVSLAGNVTIFWDADNVPEESAMKAFYLAQHPDAKRWLPNDDGAAHIVDLGARTTLGVYPWISTSVAPPNEVSRGG

pLDDT: mean 73.63, std 22.63, range [22.67, 96.62]

Foldseek 3Di:
DKAAADCPDPPGHRHIDDDDFDWAPLDPVPWIWGWDACPDPLNVRLVRDPQSKDKDKDWPPPDDPPGDIWIWIGHWDFAPDCVPDPPSVVSVVRSCVVVVVCVLVDAPDPNRPDHTTGTGTGDTDGDRPPPPPPPPPPPPPDDD